Protein AF-A0A846T4Y6-F1 (afdb_monomer_lite)

Sequence (74 aa):
MKRTLLALIAPPTAVATHGCAACTAAPIGVFWLASLVGIGYGLAGGTFGDLLGSGSLIAASALLWLIATAWRDW

Secondary structure (DSSP, 8-state):
-HHHHHHHH-HHHHHHHHS-HHHHHHHHHHHHHHHHHHHHHHHTT-TTHHHHTHHHHHHHHHHHHHHHHHGGG-

pLDDT: mean 71.04, std 10.37, range [50.97, 87.38]

Radius of gyration: 13.52 Å; chains: 1; bounding box: 27×20×37 Å

Foldseek 3Di:
DVLLVCCLPPVLVSCVVPHDNVPQSVLLVVLLVLLVCQLVCLVVVHPCCVVQNSVVSNVVSVVSSVVSSVVPPD

Structure (mmCIF, N/CA/C/O backbone):
data_AF-A0A846T4Y6-F1
#
_entry.id   AF-A0A846T4Y6-F1
#
loop_
_atom_site.group_PDB
_atom_site.id
_atom_site.type_symbol
_atom_site.label_atom_id
_atom_site.label_alt_id
_atom_site.label_comp_id
_atom_site.label_asym_id
_atom_site.label_entity_id
_atom_site.label_seq_id
_atom_site.pdbx_PDB_ins_code
_atom_site.Cartn_x
_atom_site.Cartn_y
_atom_site.Cartn_z
_atom_site.occupancy
_atom_site.B_iso_or_equiv
_atom_site.auth_seq_id
_atom_site.auth_comp_id
_atom_site.auth_asym_id
_atom_site.auth_atom_id
_atom_site.pdbx_PDB_model_num
ATOM 1 N N . MET A 1 1 ? 2.620 -6.692 19.275 1.00 52.44 1 MET A N 1
ATOM 2 C CA . MET A 1 1 ? 3.206 -7.350 18.081 1.00 52.44 1 MET A CA 1
ATOM 3 C C . MET A 1 1 ? 2.148 -7.930 17.137 1.00 52.44 1 MET A C 1
ATOM 5 O O . MET A 1 1 ? 2.067 -7.434 16.024 1.00 52.44 1 MET A O 1
ATOM 9 N N . LYS A 1 2 ? 1.272 -8.873 17.544 1.00 62.03 2 LYS A N 1
ATOM 10 C CA . LYS A 1 2 ? 0.207 -9.410 16.652 1.00 62.03 2 LYS A CA 1
ATOM 11 C C . LYS A 1 2 ? -0.730 -8.336 16.064 1.00 62.03 2 LYS A C 1
ATOM 13 O O . LYS A 1 2 ? -1.048 -8.388 14.884 1.00 62.03 2 LYS A O 1
ATOM 18 N N . ARG A 1 3 ? -1.118 -7.338 16.869 1.00 60.09 3 ARG A N 1
ATOM 19 C CA . ARG A 1 3 ? -1.988 -6.224 16.443 1.00 60.09 3 ARG A CA 1
ATOM 20 C C . ARG A 1 3 ? -1.352 -5.329 15.374 1.00 60.09 3 ARG A C 1
ATOM 22 O O . ARG A 1 3 ? -2.013 -4.981 14.408 1.00 60.09 3 ARG A O 1
ATOM 29 N N . THR A 1 4 ? -0.068 -5.005 15.525 1.00 58.91 4 THR A N 1
ATOM 30 C CA . THR A 1 4 ? 0.692 -4.158 14.588 1.00 58.91 4 THR A CA 1
ATOM 31 C C . THR A 1 4 ? 0.881 -4.847 13.239 1.00 58.91 4 THR A C 1
ATOM 33 O O . THR A 1 4 ? 0.736 -4.228 12.194 1.00 58.91 4 THR A O 1
ATOM 36 N N . LEU A 1 5 ? 1.137 -6.155 13.258 1.00 60.56 5 LEU A N 1
ATOM 37 C CA . LEU A 1 5 ? 1.328 -6.957 12.051 1.00 60.56 5 LEU A CA 1
ATOM 38 C C . LEU A 1 5 ? 0.009 -7.129 11.274 1.00 60.56 5 LEU A C 1
ATOM 40 O O . LEU A 1 5 ? -0.014 -7.005 10.053 1.00 60.56 5 LEU A O 1
ATOM 44 N N . LEU A 1 6 ? -1.109 -7.310 11.989 1.00 62.81 6 LEU A N 1
ATOM 45 C CA . LEU A 1 6 ? -2.452 -7.294 11.399 1.00 62.81 6 LEU A CA 1
ATOM 46 C C . LEU A 1 6 ? -2.822 -5.922 10.828 1.00 62.81 6 LEU A C 1
ATOM 48 O O . LEU A 1 6 ? -3.437 -5.857 9.770 1.00 62.81 6 LEU A O 1
ATOM 52 N N . ALA A 1 7 ? -2.427 -4.837 11.494 1.00 61.72 7 ALA A N 1
ATOM 53 C CA . ALA A 1 7 ? -2.643 -3.485 10.992 1.00 61.72 7 ALA A CA 1
ATOM 54 C C . ALA A 1 7 ? -1.845 -3.204 9.712 1.00 61.72 7 ALA A C 1
ATOM 56 O O . ALA A 1 7 ? -2.350 -2.514 8.838 1.00 61.72 7 ALA A O 1
ATOM 57 N N . LEU A 1 8 ? -0.637 -3.761 9.587 1.00 63.84 8 LEU A N 1
ATOM 58 C CA . LEU A 1 8 ? 0.222 -3.593 8.415 1.00 63.84 8 LEU A CA 1
ATOM 59 C C . LEU A 1 8 ? -0.296 -4.378 7.197 1.00 63.84 8 LEU A C 1
ATOM 61 O O . LEU A 1 8 ? -0.355 -3.841 6.093 1.00 63.84 8 LEU A O 1
ATOM 65 N N . ILE A 1 9 ? -0.690 -5.641 7.404 1.00 67.81 9 ILE A N 1
ATOM 66 C CA . ILE A 1 9 ? -1.125 -6.545 6.324 1.00 67.81 9 ILE A CA 1
ATOM 67 C C . ILE A 1 9 ? -2.575 -6.276 5.921 1.00 67.81 9 ILE A C 1
ATOM 69 O O . ILE A 1 9 ? -2.896 -6.259 4.736 1.00 67.81 9 ILE A O 1
ATOM 73 N N . ALA A 1 10 ? -3.454 -6.091 6.903 1.00 66.50 10 ALA A N 1
ATOM 74 C CA . ALA A 1 10 ? -4.889 -6.002 6.688 1.00 66.50 10 ALA A CA 1
ATOM 75 C C . ALA A 1 10 ? -5.508 -4.932 7.613 1.00 66.50 10 ALA A C 1
ATOM 77 O O . ALA A 1 10 ? -6.311 -5.256 8.504 1.00 66.50 10 ALA A O 1
ATOM 78 N N . PRO A 1 11 ? -5.148 -3.647 7.407 1.00 66.00 11 PRO A N 1
ATOM 79 C CA . PRO A 1 11 ? -5.620 -2.534 8.218 1.00 66.00 11 PRO A CA 1
ATOM 80 C C . PRO A 1 11 ? -7.150 -2.496 8.393 1.00 66.00 11 PRO A C 1
ATOM 82 O O . PRO A 1 11 ? -7.582 -2.411 9.539 1.00 66.00 11 PRO A O 1
ATOM 85 N N . PRO A 1 12 ? -8.027 -2.652 7.383 1.00 65.88 12 PRO A N 1
ATOM 86 C CA . PRO A 1 12 ? -9.478 -2.592 7.621 1.00 65.88 12 PRO A CA 1
ATOM 87 C C . PRO A 1 12 ? -9.969 -3.628 8.652 1.00 65.88 12 PRO A C 1
ATOM 89 O O . PRO A 1 12 ? -10.687 -3.284 9.592 1.00 65.88 12 PRO A O 1
ATOM 92 N N . THR A 1 13 ? -9.486 -4.869 8.564 1.00 64.56 13 THR A N 1
ATOM 93 C CA . THR A 1 13 ? -9.766 -5.957 9.523 1.00 64.56 13 THR A CA 1
ATOM 94 C C . THR A 1 13 ? -9.287 -5.634 10.929 1.00 64.56 13 THR A C 1
ATOM 96 O O . THR A 1 13 ? -9.959 -5.937 11.916 1.00 64.56 13 THR A O 1
ATOM 99 N N . ALA A 1 14 ? -8.139 -4.974 11.045 1.00 63.09 14 ALA A N 1
ATOM 100 C CA . ALA A 1 14 ? -7.678 -4.518 12.336 1.00 63.09 14 ALA A CA 1
ATOM 101 C C . ALA A 1 14 ? -8.629 -3.441 12.911 1.00 63.09 14 ALA A C 1
ATOM 103 O O . ALA A 1 14 ? -8.745 -3.354 14.130 1.00 63.09 14 ALA A O 1
ATOM 104 N N . VAL A 1 15 ? -9.270 -2.554 12.113 1.00 65.50 15 VAL A N 1
ATOM 105 C CA . VAL A 1 15 ? -10.155 -1.492 12.685 1.00 65.50 15 VAL A CA 1
ATOM 106 C C . VAL A 1 15 ? -11.416 -2.174 13.174 1.00 65.50 15 VAL A C 1
ATOM 108 O O . VAL A 1 15 ? -11.813 -1.978 14.314 1.00 65.50 15 VAL A O 1
ATOM 111 N N . ALA A 1 16 ? -11.980 -3.038 12.325 1.00 65.06 16 ALA A N 1
ATOM 112 C CA . ALA A 1 16 ? -13.179 -3.813 12.609 1.00 65.06 16 ALA A CA 1
ATOM 113 C C . ALA A 1 16 ? -13.073 -4.622 13.909 1.00 65.06 16 ALA A C 1
ATOM 115 O O . ALA A 1 16 ? -14.072 -4.839 14.582 1.00 65.06 16 ALA A O 1
ATOM 116 N N . THR A 1 17 ? -11.863 -5.050 14.274 1.00 64.38 17 THR A N 1
ATOM 117 C CA . THR A 1 17 ? -11.631 -5.851 15.478 1.00 64.38 17 THR A CA 1
ATOM 118 C C . THR A 1 17 ? -11.208 -5.037 16.699 1.00 64.38 17 THR A C 1
ATOM 120 O O . THR A 1 17 ? -11.382 -5.527 17.816 1.00 64.38 17 THR A O 1
ATOM 123 N N . HIS A 1 18 ? -10.583 -3.861 16.543 1.00 62.38 18 HIS A N 1
ATOM 124 C CA . HIS A 1 18 ? -9.879 -3.176 17.643 1.00 62.38 18 HIS A CA 1
ATOM 125 C C . HIS A 1 18 ? -10.155 -1.670 17.786 1.00 62.38 18 HIS A C 1
ATOM 127 O O . HIS A 1 18 ? -9.682 -1.093 18.761 1.00 62.38 18 HIS A O 1
ATOM 133 N N . GLY A 1 19 ? -10.884 -1.033 16.866 1.00 60.53 19 GLY A N 1
ATOM 134 C CA . GLY A 1 19 ? -11.185 0.403 16.904 1.00 60.53 19 GLY A CA 1
ATOM 135 C C . GLY A 1 19 ? -12.639 0.708 16.542 1.00 60.53 19 GLY A C 1
ATOM 136 O O . GLY A 1 19 ? -13.432 -0.199 16.287 1.00 60.53 19 GLY A O 1
ATOM 137 N N . CYS A 1 20 ? -13.003 1.994 16.501 1.00 58.62 20 CYS A N 1
ATOM 138 C CA . CYS A 1 20 ? -14.334 2.414 16.065 1.00 58.62 20 CYS A CA 1
ATOM 139 C C . CYS A 1 20 ? -14.475 2.224 14.545 1.00 58.62 20 CYS A C 1
ATOM 141 O O . CYS A 1 20 ? -14.203 3.123 13.748 1.00 58.62 20 CYS A O 1
ATOM 143 N N . ALA A 1 21 ? -14.892 1.021 14.145 1.00 56.09 21 ALA A N 1
ATOM 144 C CA . ALA A 1 21 ? -15.035 0.605 12.751 1.00 56.09 21 ALA A CA 1
ATOM 145 C C . ALA A 1 21 ? -15.904 1.563 11.917 1.00 56.09 21 ALA A C 1
ATOM 147 O O . ALA A 1 21 ? -15.654 1.745 10.730 1.00 56.09 21 ALA A O 1
ATOM 148 N N . ALA A 1 22 ? -16.888 2.216 12.538 1.00 55.62 22 ALA A N 1
ATOM 149 C CA . ALA A 1 22 ? -17.800 3.125 11.855 1.00 55.62 22 ALA A CA 1
ATOM 150 C C . ALA A 1 22 ? -17.176 4.489 11.496 1.00 55.62 22 ALA A C 1
ATOM 152 O O . ALA A 1 22 ? -17.600 5.097 10.518 1.00 55.62 22 ALA A O 1
ATOM 153 N N . CYS A 1 23 ? -16.168 4.968 12.239 1.00 62.25 23 CYS A N 1
ATOM 154 C CA . CYS A 1 23 ? -15.621 6.319 12.045 1.00 62.25 23 CYS A CA 1
ATOM 155 C C . CYS A 1 23 ? -14.454 6.366 11.053 1.00 62.25 23 CYS A C 1
ATOM 157 O O . CYS A 1 23 ? -14.242 7.389 10.407 1.00 62.25 23 CYS A O 1
ATOM 159 N N . THR A 1 24 ? -13.683 5.279 10.935 1.00 61.53 24 THR A N 1
ATOM 160 C CA . THR A 1 24 ? -12.401 5.315 10.214 1.00 61.53 24 THR A CA 1
ATOM 161 C C . THR A 1 24 ? -12.155 4.151 9.256 1.00 61.53 24 THR A C 1
ATOM 163 O O . THR A 1 24 ? -11.250 4.234 8.426 1.00 61.53 24 THR A O 1
ATOM 166 N N . ALA A 1 25 ? -12.967 3.085 9.275 1.00 65.38 25 ALA A N 1
ATOM 167 C CA . ALA A 1 25 ? -12.709 1.919 8.422 1.00 65.38 25 ALA A CA 1
ATOM 168 C C . ALA A 1 25 ? -12.916 2.193 6.925 1.00 65.38 25 ALA A C 1
ATOM 170 O O . ALA A 1 25 ? -12.181 1.641 6.107 1.00 65.38 25 ALA A O 1
ATOM 171 N N . ALA A 1 26 ? -13.873 3.057 6.568 1.00 67.19 26 ALA A N 1
ATOM 172 C CA . ALA A 1 26 ? -14.138 3.420 5.177 1.00 67.19 26 ALA A CA 1
ATOM 173 C C . ALA A 1 26 ? -12.925 4.095 4.495 1.00 67.19 26 ALA A C 1
ATOM 175 O O . ALA A 1 26 ? -12.448 3.554 3.497 1.00 67.19 26 ALA A O 1
ATOM 176 N N . PRO A 1 27 ? -12.348 5.197 5.019 1.00 71.19 27 PRO A N 1
ATOM 177 C CA . PRO A 1 27 ? -11.164 5.806 4.406 1.00 71.19 27 PRO A CA 1
ATOM 178 C C . PRO A 1 27 ? -9.918 4.910 4.489 1.00 71.19 27 PRO A C 1
ATOM 180 O O . PRO A 1 27 ? -9.171 4.831 3.517 1.00 71.19 27 PRO A O 1
ATOM 183 N N . ILE A 1 28 ? -9.714 4.168 5.588 1.00 76.75 28 ILE A N 1
ATOM 184 C CA . ILE A 1 28 ? -8.580 3.233 5.726 1.00 76.75 28 ILE A CA 1
ATOM 185 C C . ILE A 1 28 ? -8.618 2.147 4.643 1.00 76.75 28 ILE A C 1
ATOM 187 O O . ILE A 1 28 ? -7.589 1.838 4.041 1.00 76.75 28 ILE A O 1
ATOM 191 N N . GLY A 1 29 ? -9.795 1.571 4.383 1.00 73.69 29 GLY A N 1
ATOM 192 C CA . GLY A 1 29 ? -9.969 0.557 3.345 1.00 73.69 29 GLY A CA 1
ATOM 193 C C . GLY A 1 29 ? -9.694 1.106 1.946 1.00 73.69 29 GLY A C 1
ATOM 194 O O . GLY A 1 29 ? -9.009 0.453 1.161 1.00 73.69 29 GLY A O 1
ATOM 195 N N . VAL A 1 30 ? -10.167 2.323 1.657 1.00 80.81 30 VAL A N 1
ATOM 196 C CA . VAL A 1 30 ? -9.948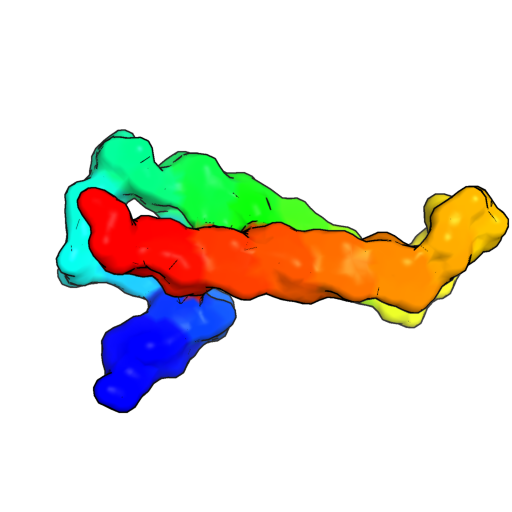 2.986 0.362 1.00 80.81 30 VAL A CA 1
ATOM 197 C C . VAL A 1 30 ? -8.464 3.265 0.128 1.00 80.81 30 VAL A C 1
ATOM 199 O O . VAL A 1 30 ? -7.952 2.908 -0.931 1.00 80.81 30 VAL A O 1
ATOM 202 N N . PHE A 1 31 ? -7.753 3.831 1.109 1.00 82.31 31 PHE A N 1
ATOM 203 C CA . PHE A 1 31 ? -6.316 4.092 0.974 1.00 82.31 31 PHE A CA 1
ATOM 204 C C . PHE A 1 31 ? -5.510 2.806 0.807 1.00 82.31 31 PHE A C 1
ATOM 206 O O . PHE A 1 31 ? -4.639 2.737 -0.055 1.00 82.31 31 PHE A O 1
ATOM 213 N N . TRP A 1 32 ? -5.844 1.759 1.562 1.00 83.75 32 TRP A N 1
ATOM 214 C CA . TRP A 1 32 ? -5.161 0.473 1.458 1.00 83.75 32 TRP A CA 1
ATOM 215 C C . TRP A 1 32 ? -5.375 -0.212 0.098 1.00 83.75 32 TRP A C 1
ATOM 217 O O . TRP A 1 32 ? -4.411 -0.665 -0.521 1.00 83.75 32 TRP A O 1
ATOM 227 N N . LEU A 1 33 ? -6.614 -0.252 -0.406 1.00 82.75 33 LEU A N 1
ATOM 228 C CA . LEU A 1 33 ? -6.908 -0.830 -1.723 1.00 82.75 33 LEU A CA 1
ATOM 229 C C . LEU A 1 33 ? -6.263 -0.023 -2.854 1.00 82.75 33 LEU A C 1
ATOM 231 O O . LEU A 1 33 ? -5.671 -0.610 -3.758 1.00 82.75 33 LEU A O 1
ATOM 235 N N . ALA A 1 34 ? -6.332 1.309 -2.788 1.00 85.38 34 ALA A N 1
ATOM 236 C CA . ALA A 1 34 ? -5.699 2.181 -3.773 1.00 85.38 34 ALA A CA 1
ATOM 237 C C . ALA A 1 34 ? -4.177 1.977 -3.811 1.00 85.38 34 ALA A C 1
ATOM 239 O O . ALA A 1 34 ? -3.599 1.883 -4.893 1.00 85.38 34 ALA A O 1
ATOM 240 N N . SER A 1 35 ? -3.538 1.819 -2.648 1.00 84.88 35 SER A N 1
ATOM 241 C CA . SER A 1 35 ? -2.115 1.492 -2.548 1.00 84.88 35 SER A CA 1
ATOM 242 C C . SER A 1 35 ? -1.760 0.151 -3.181 1.00 84.88 35 SER A C 1
ATOM 244 O O . SER A 1 35 ? -0.784 0.070 -3.922 1.00 84.88 35 SER A O 1
ATOM 246 N N . LEU A 1 36 ? -2.540 -0.904 -2.925 1.00 85.31 36 LEU A N 1
ATOM 247 C CA . LEU A 1 36 ? -2.290 -2.222 -3.517 1.00 85.31 36 LEU A CA 1
ATOM 248 C C . LEU A 1 36 ? -2.411 -2.195 -5.041 1.00 85.31 36 LEU A C 1
ATOM 250 O O . LEU A 1 36 ? -1.550 -2.733 -5.739 1.00 85.31 36 LEU A O 1
ATOM 254 N N . VAL A 1 37 ? -3.453 -1.537 -5.552 1.00 87.38 37 VAL A N 1
ATOM 255 C CA . VAL A 1 37 ? -3.666 -1.380 -6.994 1.00 87.38 37 VAL A CA 1
ATOM 256 C C . VAL A 1 37 ? -2.544 -0.547 -7.614 1.00 87.38 37 VAL A C 1
ATOM 258 O O . VAL A 1 37 ? -2.012 -0.936 -8.648 1.00 87.38 37 VAL A O 1
ATOM 261 N N . GLY A 1 38 ? -2.134 0.551 -6.973 1.00 83.56 38 GLY A N 1
ATOM 262 C CA . GLY A 1 38 ? -1.057 1.416 -7.460 1.00 83.56 38 GLY A CA 1
ATOM 263 C C . GLY A 1 38 ? 0.314 0.734 -7.477 1.00 83.56 38 GLY A C 1
ATOM 264 O O . GLY A 1 38 ? 1.037 0.846 -8.468 1.00 83.56 38 GLY A O 1
ATOM 265 N N . ILE A 1 39 ? 0.651 -0.044 -6.441 1.00 84.19 39 ILE A N 1
ATOM 266 C CA . ILE A 1 39 ? 1.877 -0.861 -6.410 1.00 84.19 39 ILE A CA 1
ATOM 267 C C . ILE A 1 39 ? 1.827 -1.932 -7.501 1.00 84.19 39 ILE A C 1
ATOM 269 O O . ILE A 1 39 ? 2.779 -2.060 -8.269 1.00 84.19 39 ILE A O 1
ATOM 273 N N . GLY A 1 40 ? 0.721 -2.678 -7.602 1.00 85.00 40 GLY A N 1
ATOM 274 C CA . GLY A 1 40 ? 0.564 -3.729 -8.610 1.00 85.00 40 GLY A CA 1
ATOM 275 C C . GLY A 1 40 ? 0.654 -3.186 -10.036 1.00 85.00 40 GLY A C 1
ATOM 276 O O . GLY A 1 40 ? 1.364 -3.744 -10.868 1.00 85.00 40 GLY A O 1
ATOM 277 N N . TYR A 1 41 ? 0.000 -2.056 -10.300 1.00 84.06 41 TYR A N 1
ATOM 278 C CA . TYR A 1 41 ? 0.031 -1.392 -11.599 1.00 84.06 41 TYR A C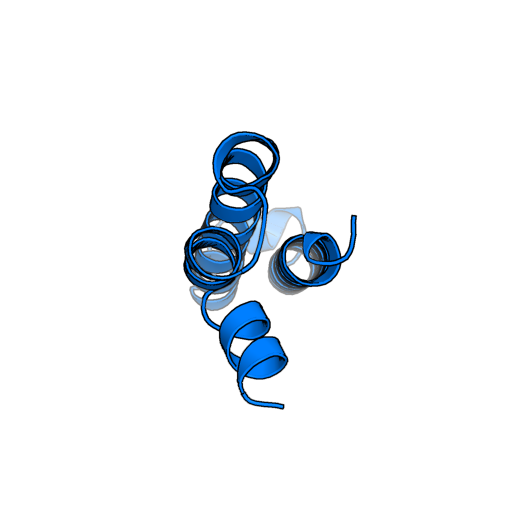A 1
ATOM 279 C C . TYR A 1 41 ? 1.420 -0.825 -11.934 1.00 84.06 41 TYR A C 1
ATOM 281 O O . TYR A 1 41 ? 1.894 -0.990 -13.058 1.00 84.06 41 TYR A O 1
ATOM 289 N N . GLY A 1 42 ? 2.105 -0.204 -10.966 1.00 81.56 42 GLY A N 1
ATOM 290 C CA . GLY A 1 42 ? 3.474 0.289 -11.145 1.00 81.56 42 GLY A CA 1
ATOM 291 C C . GLY A 1 42 ? 4.481 -0.832 -11.423 1.00 81.56 42 GLY A C 1
ATOM 292 O O . GLY A 1 42 ? 5.323 -0.690 -12.308 1.00 81.56 42 GLY A O 1
ATOM 293 N N . LEU A 1 43 ? 4.359 -1.969 -10.724 1.00 81.44 43 LEU A N 1
ATOM 294 C CA . LEU A 1 43 ? 5.192 -3.159 -10.947 1.00 81.44 43 LEU A CA 1
ATOM 295 C C . LEU A 1 43 ? 4.905 -3.847 -12.288 1.00 81.44 43 LEU A C 1
ATOM 297 O O . LEU A 1 43 ? 5.825 -4.372 -12.906 1.00 81.44 43 LEU A O 1
ATOM 301 N N . ALA A 1 44 ? 3.656 -3.819 -12.761 1.00 84.44 44 ALA A N 1
ATOM 302 C CA . ALA A 1 44 ? 3.267 -4.367 -14.062 1.00 84.44 44 ALA A CA 1
ATOM 303 C C . ALA A 1 44 ? 3.749 -3.521 -15.260 1.00 84.44 44 ALA A C 1
ATOM 305 O O . ALA A 1 44 ? 3.428 -3.848 -16.401 1.00 84.44 44 ALA A O 1
ATOM 306 N N . GLY A 1 45 ? 4.493 -2.434 -15.020 1.00 71.81 45 GLY A N 1
ATOM 307 C CA . GLY A 1 45 ? 4.939 -1.523 -16.075 1.00 71.81 45 GLY A CA 1
ATOM 308 C C . GLY A 1 45 ? 3.791 -0.705 -16.661 1.00 71.81 45 GLY A C 1
ATOM 309 O O . GLY A 1 45 ? 3.794 -0.402 -17.851 1.00 71.81 45 GLY A O 1
ATOM 310 N N . GLY A 1 46 ? 2.777 -0.395 -15.845 1.00 71.38 46 GLY A N 1
ATOM 311 C CA . GLY A 1 46 ? 1.589 0.320 -16.286 1.00 71.38 46 GLY A CA 1
ATOM 312 C C . GLY A 1 46 ? 1.918 1.621 -17.022 1.00 71.38 46 GLY A C 1
ATOM 313 O O . GLY A 1 46 ? 2.864 2.324 -16.679 1.00 71.38 46 GLY A O 1
ATOM 314 N N . THR A 1 47 ? 1.109 1.956 -18.025 1.00 66.44 47 THR A N 1
ATOM 315 C CA . THR A 1 47 ? 1.317 3.060 -18.977 1.00 66.44 47 THR A CA 1
ATOM 316 C C . THR A 1 47 ? 1.475 4.450 -18.343 1.00 66.44 47 THR A C 1
ATOM 318 O O . THR A 1 47 ? 2.081 5.325 -18.953 1.00 66.44 47 THR A O 1
ATOM 321 N N . PHE A 1 48 ? 0.987 4.682 -17.114 1.00 60.94 48 PHE A N 1
ATOM 322 C CA . PHE A 1 48 ? 1.281 5.921 -16.363 1.00 60.94 48 PHE A CA 1
ATOM 323 C C . PHE A 1 48 ? 2.713 5.993 -15.803 1.00 60.94 48 PHE A C 1
ATOM 325 O O . PHE A 1 48 ? 3.156 7.065 -15.385 1.00 60.94 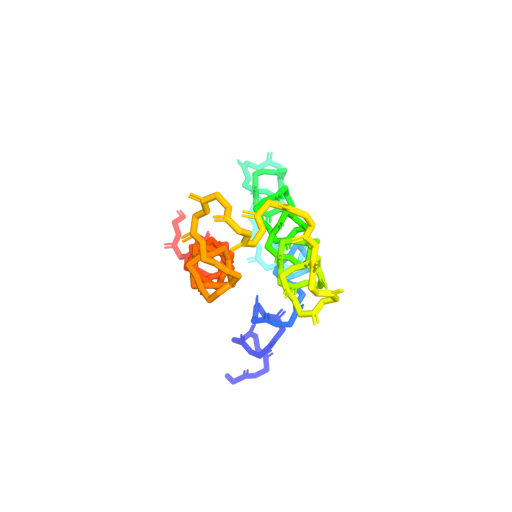48 PHE A O 1
ATOM 332 N N . GLY A 1 49 ? 3.444 4.878 -15.807 1.00 55.94 49 GLY A N 1
ATOM 333 C CA . GLY A 1 4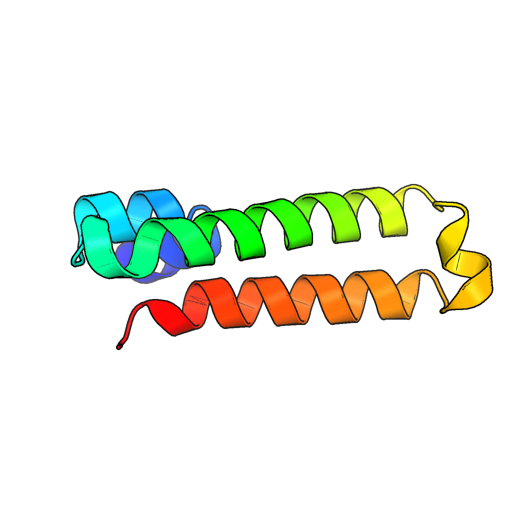9 ? 4.841 4.794 -15.400 1.00 55.94 49 GLY A CA 1
ATOM 334 C C . GLY A 1 49 ? 5.774 5.643 -16.261 1.00 55.94 49 GLY A C 1
ATOM 335 O O . GLY A 1 49 ? 6.787 6.098 -15.746 1.00 55.94 49 GLY A O 1
ATOM 336 N N . ASP A 1 50 ? 5.404 5.951 -17.504 1.00 62.06 50 ASP A N 1
ATOM 337 C CA . ASP A 1 50 ? 6.179 6.854 -18.365 1.00 62.06 50 ASP A CA 1
ATOM 338 C C . ASP A 1 50 ? 5.875 8.343 -18.113 1.00 62.06 50 ASP A C 1
ATOM 340 O O . ASP A 1 50 ? 6.723 9.191 -18.375 1.00 62.06 50 ASP A O 1
ATOM 344 N N . LEU A 1 51 ? 4.700 8.691 -17.560 1.00 64.31 51 LEU A N 1
ATOM 345 C CA . LEU A 1 51 ? 4.333 10.090 -17.269 1.00 64.31 51 LEU A CA 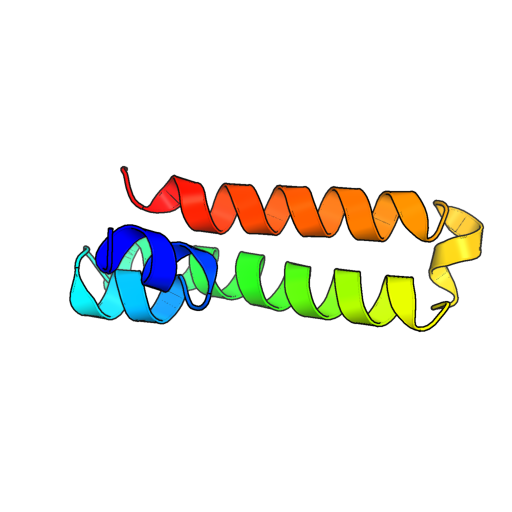1
ATOM 346 C C . LEU A 1 51 ? 4.910 10.608 -15.943 1.00 64.31 51 LEU A C 1
ATOM 348 O O . LEU A 1 51 ? 5.236 11.786 -15.829 1.00 64.31 51 LEU A O 1
ATOM 352 N N . LEU A 1 52 ? 4.981 9.747 -14.926 1.00 62.09 52 LEU A N 1
ATOM 353 C CA . LEU A 1 52 ? 5.413 10.105 -13.567 1.00 62.09 52 LEU A CA 1
ATOM 354 C C . LEU A 1 52 ? 6.656 9.322 -13.111 1.00 62.09 52 LEU A C 1
ATOM 356 O O . LEU A 1 52 ? 7.232 9.647 -12.074 1.00 62.09 52 LEU A O 1
ATOM 360 N N . GLY A 1 53 ? 7.091 8.307 -13.861 1.00 68.44 53 GLY A N 1
ATOM 361 C CA . GLY A 1 53 ? 8.048 7.299 -13.404 1.00 68.44 53 GLY A CA 1
ATOM 362 C C . GLY A 1 53 ? 7.328 6.193 -12.630 1.00 68.44 53 GLY A C 1
ATOM 363 O O . GLY A 1 53 ? 6.733 6.450 -11.587 1.00 68.44 53 GLY A O 1
ATOM 364 N N . SER A 1 54 ? 7.399 4.942 -13.087 1.00 70.50 54 SER A N 1
ATOM 365 C CA . SER A 1 54 ? 6.788 3.785 -12.401 1.00 70.50 54 SER A CA 1
ATOM 366 C C . SER A 1 54 ? 7.192 3.696 -10.921 1.00 70.50 54 SER A C 1
ATOM 368 O O . SER A 1 54 ? 6.368 3.385 -10.061 1.00 70.50 54 SER A O 1
ATOM 370 N N . GLY A 1 55 ? 8.435 4.074 -10.603 1.00 75.50 55 GLY A N 1
ATOM 371 C CA . GLY A 1 55 ? 8.942 4.162 -9.234 1.00 75.50 55 GLY A CA 1
ATOM 372 C C . GLY A 1 55 ? 8.247 5.213 -8.357 1.00 75.50 55 GLY A C 1
ATOM 373 O O . GLY A 1 55 ? 8.064 4.969 -7.166 1.00 75.50 55 GLY A O 1
ATOM 374 N N . SER A 1 56 ? 7.812 6.351 -8.910 1.00 78.56 56 SER A N 1
ATOM 375 C CA . SER A 1 56 ? 7.133 7.397 -8.128 1.00 78.56 56 SER A CA 1
ATOM 376 C C . SER A 1 56 ? 5.702 6.992 -7.767 1.00 78.56 56 SER A C 1
ATOM 378 O O . SER A 1 56 ? 5.263 7.241 -6.645 1.00 78.56 56 SER A O 1
ATOM 380 N N . LEU A 1 57 ? 5.008 6.280 -8.663 1.00 81.38 57 LEU A N 1
ATOM 381 C CA . LE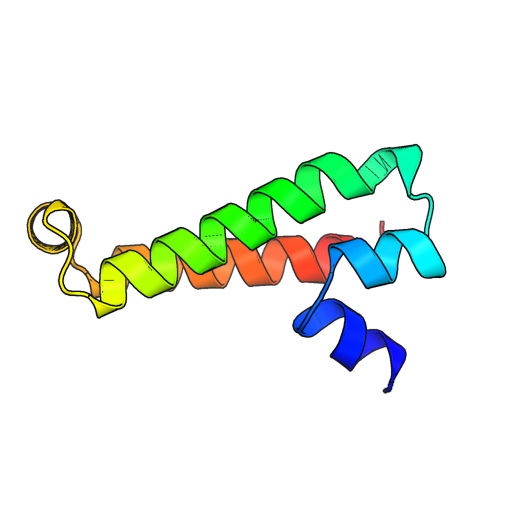U A 1 57 ? 3.687 5.717 -8.388 1.00 81.38 57 LEU A CA 1
ATOM 382 C C . LEU A 1 57 ? 3.759 4.658 -7.282 1.00 81.38 57 LEU A C 1
ATOM 384 O O . LEU A 1 57 ? 2.926 4.656 -6.374 1.00 81.38 57 LEU A O 1
ATOM 388 N N . ILE A 1 58 ? 4.775 3.792 -7.324 1.00 81.88 58 ILE A N 1
ATOM 389 C CA . ILE A 1 58 ? 5.026 2.798 -6.272 1.00 81.88 58 ILE A CA 1
ATOM 390 C C . ILE A 1 58 ? 5.326 3.501 -4.942 1.00 81.88 58 ILE A C 1
ATOM 392 O O . ILE A 1 58 ? 4.744 3.138 -3.921 1.00 81.88 58 ILE A O 1
ATOM 396 N N . ALA A 1 59 ? 6.172 4.536 -4.945 1.00 83.44 59 ALA A N 1
ATOM 397 C CA . ALA A 1 59 ? 6.509 5.294 -3.741 1.00 83.44 59 ALA A CA 1
ATOM 398 C C . ALA A 1 59 ? 5.286 6.009 -3.138 1.00 83.44 59 ALA A C 1
ATOM 400 O O . ALA A 1 59 ? 5.045 5.902 -1.936 1.00 83.44 59 ALA A O 1
ATOM 401 N N . ALA A 1 60 ? 4.474 6.677 -3.962 1.00 84.12 60 ALA A N 1
ATOM 402 C CA . ALA A 1 60 ? 3.238 7.327 -3.523 1.00 84.12 60 ALA A CA 1
ATOM 403 C C . ALA A 1 60 ? 2.233 6.311 -2.957 1.00 84.12 60 ALA A C 1
ATOM 405 O O . ALA A 1 60 ? 1.616 6.544 -1.918 1.00 84.12 60 ALA A O 1
ATOM 406 N N . SER A 1 61 ? 2.124 5.146 -3.598 1.00 85.06 61 SER A N 1
ATOM 407 C CA . SER A 1 61 ? 1.258 4.057 -3.146 1.00 85.06 61 SER A CA 1
ATOM 408 C C . SER A 1 61 ? 1.744 3.447 -1.828 1.00 85.06 61 SER A C 1
ATOM 410 O O . SER A 1 61 ? 0.933 3.176 -0.945 1.00 85.06 61 SER A O 1
ATOM 412 N N . ALA A 1 62 ? 3.055 3.295 -1.632 1.00 84.44 62 ALA A N 1
ATOM 413 C CA . ALA A 1 62 ? 3.625 2.871 -0.354 1.00 84.44 62 ALA A CA 1
ATOM 414 C C . ALA A 1 62 ? 3.361 3.900 0.760 1.00 84.44 62 ALA A C 1
ATOM 416 O O . ALA A 1 62 ? 3.041 3.528 1.886 1.00 84.44 62 ALA A O 1
ATOM 417 N N . LEU A 1 63 ? 3.424 5.194 0.442 1.00 85.00 63 LEU A N 1
ATOM 418 C CA . LEU A 1 63 ? 3.163 6.275 1.393 1.00 85.00 63 LEU A CA 1
ATOM 419 C C . LEU A 1 63 ? 1.687 6.299 1.828 1.00 85.00 63 LEU A C 1
ATOM 421 O O . LEU A 1 63 ? 1.395 6.388 3.019 1.00 85.00 63 LEU A O 1
ATOM 425 N N . LEU A 1 64 ? 0.760 6.104 0.885 1.00 82.75 64 LEU A N 1
ATOM 426 C CA . LEU A 1 64 ? -0.667 5.915 1.170 1.00 82.75 64 LEU A CA 1
ATOM 427 C C . LEU A 1 64 ? -0.933 4.672 2.037 1.00 82.75 64 LEU A C 1
ATOM 429 O O . LEU A 1 64 ? -1.778 4.717 2.934 1.00 82.75 64 LEU A O 1
ATOM 433 N N . TRP A 1 65 ? -0.167 3.594 1.839 1.00 81.50 65 TRP A N 1
ATOM 434 C CA . TRP A 1 65 ? -0.280 2.385 2.655 1.00 81.50 65 TRP A CA 1
ATOM 435 C C . TRP A 1 65 ? 0.157 2.686 4.090 1.00 81.50 65 TRP A C 1
ATOM 437 O O . TRP A 1 65 ? -0.568 2.375 5.034 1.00 81.50 65 TRP A O 1
ATOM 447 N N . LEU A 1 66 ? 1.285 3.376 4.275 1.00 78.69 66 LEU A N 1
ATOM 448 C CA . LEU A 1 66 ? 1.757 3.777 5.602 1.00 78.69 66 LEU A CA 1
ATOM 449 C C . LEU A 1 66 ? 0.749 4.682 6.323 1.00 78.69 66 LEU A C 1
ATOM 451 O O . LEU A 1 66 ? 0.465 4.444 7.498 1.00 78.69 66 LEU A O 1
ATOM 455 N N . ILE A 1 67 ? 0.135 5.643 5.625 1.00 79.38 67 ILE A N 1
ATOM 456 C CA . ILE A 1 67 ? -0.926 6.497 6.189 1.00 79.38 67 ILE A CA 1
ATOM 457 C C . ILE A 1 67 ? -2.117 5.649 6.662 1.00 79.38 67 ILE A C 1
ATOM 459 O O . ILE A 1 67 ? -2.589 5.831 7.785 1.00 79.38 67 ILE A O 1
ATOM 463 N N . ALA A 1 68 ? -2.553 4.668 5.863 1.00 75.19 68 ALA A N 1
ATOM 464 C CA . ALA A 1 68 ? -3.632 3.754 6.245 1.00 75.19 68 ALA A CA 1
ATOM 465 C C . ALA A 1 68 ? -3.295 2.922 7.500 1.00 75.19 68 ALA A C 1
ATOM 467 O O . ALA A 1 68 ? -4.189 2.568 8.272 1.00 75.19 68 ALA A O 1
ATOM 468 N N . THR A 1 69 ? -2.010 2.628 7.730 1.00 69.69 69 THR A N 1
ATOM 469 C CA . THR A 1 69 ? -1.543 1.900 8.924 1.00 69.69 69 THR A CA 1
ATOM 470 C C . THR A 1 69 ? -1.344 2.795 10.145 1.00 69.69 69 THR A C 1
ATOM 472 O O . THR A 1 69 ? -1.534 2.321 11.259 1.00 69.69 69 THR A O 1
ATOM 475 N N . ALA A 1 70 ? -1.018 4.078 9.961 1.00 70.38 70 ALA A N 1
ATOM 476 C CA . ALA A 1 70 ? -0.843 5.050 11.046 1.00 70.38 70 ALA A CA 1
ATOM 477 C C . ALA A 1 70 ? -2.182 5.571 11.598 1.00 70.38 70 ALA A C 1
ATOM 479 O O . ALA A 1 70 ? -2.282 5.955 12.758 1.00 70.38 70 ALA A O 1
ATOM 480 N N . TRP A 1 71 ? -3.252 5.510 10.801 1.00 66.44 71 TRP A N 1
ATOM 481 C CA . TRP A 1 71 ? -4.618 5.874 11.212 1.00 66.44 71 TRP A CA 1
ATOM 482 C C . TRP A 1 71 ? -5.239 4.951 12.282 1.00 66.44 71 TRP A C 1
ATOM 484 O O . TRP A 1 71 ? -6.387 5.123 12.674 1.00 66.44 71 TRP A O 1
ATOM 494 N N . ARG A 1 72 ? -4.481 3.955 12.753 1.00 56.47 72 ARG A N 1
ATOM 495 C CA . ARG A 1 72 ? -4.776 3.119 13.923 1.00 56.47 72 ARG A CA 1
ATOM 496 C C . ARG A 1 72 ? -4.957 3.894 15.223 1.00 56.47 72 ARG A C 1
ATOM 498 O O . ARG A 1 72 ? -5.706 3.424 16.075 1.00 56.47 72 ARG A O 1
ATOM 505 N N . ASP A 1 73 ? -4.207 4.982 15.371 1.00 53.09 73 ASP A N 1
ATOM 506 C CA . ASP A 1 73 ? -3.877 5.573 16.672 1.00 53.09 73 ASP A CA 1
ATOM 507 C C . ASP A 1 73 ? -4.625 6.893 16.959 1.00 53.09 73 ASP A C 1
ATOM 509 O O . ASP A 1 73 ? -4.327 7.555 17.952 1.00 53.09 73 ASP A O 1
ATOM 513 N N . TRP A 1 74 ? -5.585 7.267 16.105 1.00 50.97 74 TRP A N 1
ATOM 514 C CA . TRP A 1 74 ? -6.476 8.426 16.261 1.00 50.97 74 TRP A CA 1
ATOM 515 C C . TRP A 1 74 ? -7.884 7.982 16.662 1.00 50.97 74 TRP A C 1
ATOM 517 O O . TRP A 1 74 ? -8.483 8.661 17.525 1.00 50.97 74 TRP A O 1
#